Protein AF-A0AA36BSK2-F1 (afdb_monomer_lite)

Foldseek 3Di:
DDDPDDDPPPPPVCPQLVQADPVPRHHDVDPVVSQLVNCVVVVCQVAADPPPRDGHSDPVVSVVVVCVVVVNPPPPDPPDPDDDD

Sequence (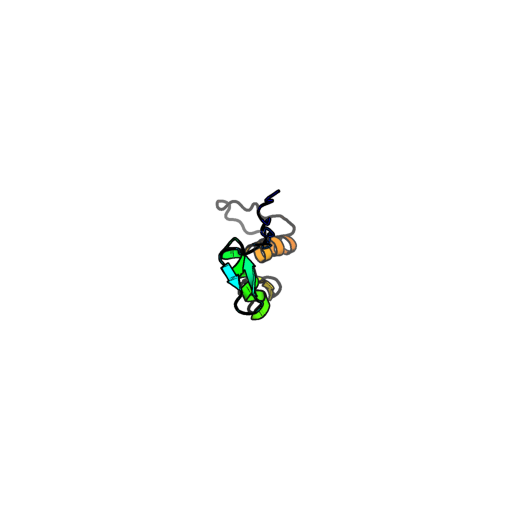85 aa):
MDFPEELPKEHIHTEEGPYGCDTCGQSFTLKSHLKDHKCTHTDEKPYHCDICGKSFTAKRILTTHRRIHTGGKVHSCVTCSKKLT

pLDDT: mean 70.24, std 15.96, range [37.12, 87.62]

Structure (mmCIF, N/CA/C/O backbone):
data_AF-A0AA36BSK2-F1
#
_entry.id   AF-A0AA36BSK2-F1
#
loop_
_atom_site.group_PDB
_atom_site.id
_atom_site.type_symbol
_atom_site.label_atom_id
_atom_site.label_alt_id
_atom_site.label_comp_id
_atom_site.label_asym_id
_atom_site.label_entity_id
_atom_site.label_seq_id
_atom_site.pdbx_PDB_ins_code
_atom_site.Cartn_x
_atom_site.Cartn_y
_atom_site.Cartn_z
_atom_site.occupancy
_atom_site.B_iso_or_equiv
_atom_site.auth_seq_id
_atom_site.auth_comp_id
_atom_site.auth_asym_id
_atom_site.auth_atom_id
_atom_site.pdbx_PDB_model_num
ATOM 1 N N . MET A 1 1 ? -5.648 19.713 55.825 1.00 43.03 1 MET A N 1
ATOM 2 C CA . MET A 1 1 ? -4.745 18.9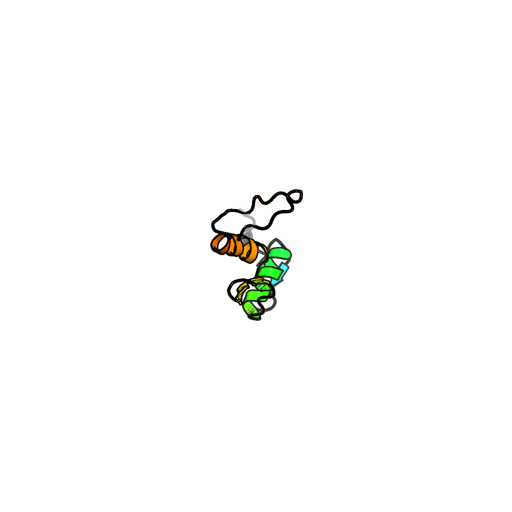14 54.981 1.00 43.03 1 MET A CA 1
ATOM 3 C C . MET A 1 1 ? -5.629 17.931 54.251 1.00 43.03 1 MET A C 1
ATOM 5 O O . MET A 1 1 ? -5.927 16.893 54.814 1.00 43.03 1 MET A O 1
ATOM 9 N N . ASP A 1 2 ? -6.145 18.317 53.090 1.00 45.91 2 ASP A N 1
ATOM 10 C CA . ASP A 1 2 ? -6.972 17.438 52.263 1.00 45.91 2 ASP A CA 1
ATOM 11 C C . ASP A 1 2 ? -6.514 17.674 50.821 1.00 45.91 2 ASP A C 1
ATOM 13 O O . ASP A 1 2 ? -6.811 18.706 50.220 1.00 45.91 2 ASP A O 1
ATOM 17 N N . PHE A 1 3 ? -5.599 16.819 50.367 1.00 45.62 3 PHE A N 1
ATOM 18 C CA . PHE A 1 3 ? -5.078 16.819 49.004 1.00 45.62 3 PHE A CA 1
ATOM 19 C C . PHE A 1 3 ? -5.980 15.882 48.198 1.00 45.62 3 PHE A C 1
ATOM 21 O O . PHE A 1 3 ? -5.994 14.691 48.513 1.00 45.62 3 PHE A O 1
ATOM 28 N N . PRO A 1 4 ? -6.737 16.365 47.199 1.00 61.50 4 PRO A N 1
ATOM 29 C CA . PRO A 1 4 ? -7.512 15.474 46.357 1.00 61.50 4 PRO A CA 1
ATOM 30 C C . PRO A 1 4 ? -6.559 14.605 45.531 1.00 61.50 4 PRO A C 1
ATOM 32 O O . PRO A 1 4 ? -5.621 15.095 44.903 1.00 61.50 4 PRO A O 1
ATOM 35 N N . GLU A 1 5 ? -6.808 13.303 45.606 1.00 61.53 5 GLU A N 1
ATOM 36 C CA . GLU A 1 5 ? -6.110 12.219 44.929 1.00 61.53 5 GLU A CA 1
ATOM 37 C C . GLU A 1 5 ? -6.076 12.486 43.413 1.00 61.53 5 GLU A C 1
ATOM 39 O O . GLU A 1 5 ? -7.095 12.436 42.722 1.00 61.53 5 GLU A O 1
ATOM 44 N N . GLU A 1 6 ? -4.899 12.851 42.901 1.00 57.50 6 GLU A N 1
ATOM 45 C CA . GLU A 1 6 ? -4.655 13.055 41.475 1.00 57.50 6 GLU A CA 1
ATOM 46 C C . GLU A 1 6 ? -4.767 11.692 40.777 1.00 57.50 6 GLU A C 1
ATOM 48 O O . GLU A 1 6 ? -3.815 10.910 40.752 1.00 57.50 6 GLU A O 1
ATOM 53 N N . LEU A 1 7 ? -5.953 11.398 40.233 1.00 62.62 7 LEU A N 1
ATOM 54 C CA . LEU A 1 7 ? -6.181 10.266 39.336 1.00 62.62 7 LEU A CA 1
ATOM 55 C C . LEU A 1 7 ? -5.071 10.248 38.273 1.00 62.62 7 LEU A C 1
ATOM 57 O O . LEU A 1 7 ? -4.871 11.269 37.599 1.00 62.62 7 LEU A O 1
ATOM 61 N N . PRO A 1 8 ? -4.346 9.128 38.091 1.00 57.97 8 PRO A N 1
ATOM 62 C CA . PRO A 1 8 ? -3.382 9.029 37.016 1.00 57.97 8 PRO A CA 1
ATOM 63 C C . PRO A 1 8 ? -4.144 9.252 35.716 1.00 57.97 8 PRO A C 1
ATOM 65 O O . PRO A 1 8 ? -5.034 8.489 35.351 1.00 57.97 8 PRO A O 1
ATOM 68 N N . LYS A 1 9 ? -3.807 10.338 35.019 1.00 58.06 9 LYS A N 1
ATOM 69 C CA . LYS A 1 9 ? -4.149 10.501 33.612 1.00 58.06 9 LYS A CA 1
ATOM 70 C C . LYS A 1 9 ? -3.375 9.408 32.906 1.00 58.06 9 LYS A C 1
ATOM 72 O O . LYS A 1 9 ? -2.227 9.601 32.511 1.00 58.06 9 LYS A O 1
ATOM 77 N N . GLU A 1 10 ? -3.984 8.237 32.823 1.00 47.81 10 GLU A N 1
ATOM 78 C CA . GLU A 1 10 ? -3.671 7.253 31.818 1.00 47.81 10 GLU A CA 1
ATOM 79 C C . GLU A 1 10 ? -3.769 7.985 30.483 1.00 47.81 10 GLU A C 1
ATOM 81 O O . GLU A 1 10 ? -4.828 8.179 29.893 1.00 47.81 10 GLU A O 1
ATOM 86 N N . HIS A 1 11 ? -2.618 8.503 30.053 1.00 50.50 11 HIS A N 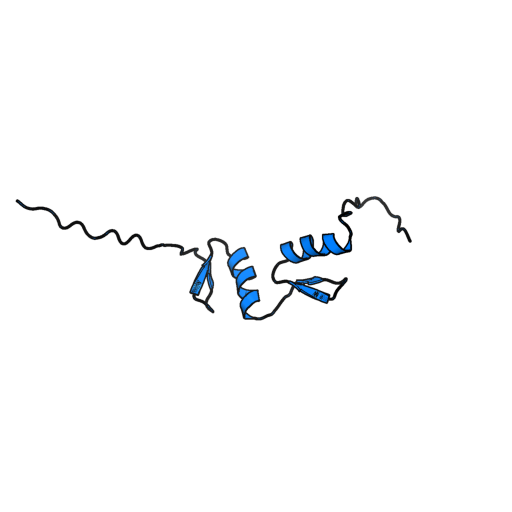1
ATOM 87 C CA . HIS A 1 11 ? -2.350 8.819 28.673 1.00 50.50 11 HIS A CA 1
ATOM 88 C C . HIS A 1 11 ? -2.394 7.474 27.969 1.00 50.50 11 HIS A C 1
ATOM 90 O O . HIS A 1 11 ? -1.370 6.829 27.742 1.00 50.50 11 HIS A O 1
ATOM 96 N N . ILE A 1 12 ? -3.619 7.028 27.691 1.00 49.00 12 ILE A N 1
ATOM 97 C CA . ILE A 1 12 ? -3.890 6.026 26.686 1.00 49.00 12 ILE A CA 1
ATOM 98 C C . ILE A 1 12 ? -3.084 6.517 25.493 1.00 49.00 12 ILE A C 1
ATOM 100 O O . ILE A 1 12 ? -3.251 7.650 25.030 1.00 49.00 12 ILE A O 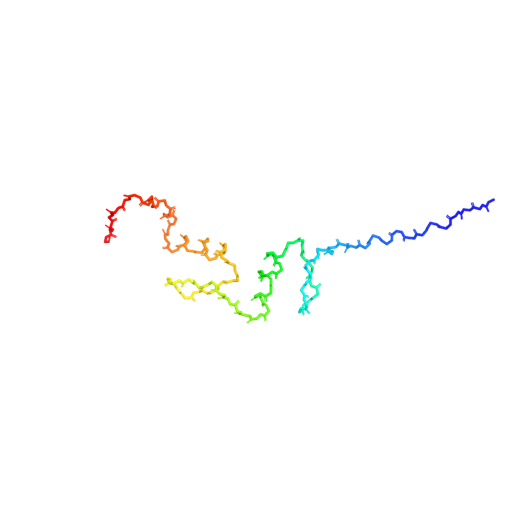1
ATOM 104 N N . HIS A 1 13 ? -2.123 5.708 25.063 1.00 44.38 13 HIS A N 1
ATOM 105 C CA . HIS A 1 13 ? -1.480 5.908 23.782 1.00 44.38 13 HIS A CA 1
ATOM 106 C C . HIS A 1 13 ? -2.581 5.611 22.759 1.00 44.38 13 HIS A C 1
ATOM 108 O O . HIS A 1 13 ? -2.700 4.501 22.252 1.00 44.38 13 HIS A O 1
ATOM 114 N N . THR A 1 14 ? -3.490 6.569 22.568 1.00 50.28 14 THR A N 1
ATOM 115 C CA . THR A 1 14 ? -4.622 6.487 21.657 1.00 50.28 14 THR A CA 1
ATOM 116 C C . THR A 1 14 ? -4.051 6.664 20.260 1.00 50.28 14 THR A C 1
ATOM 118 O O . THR A 1 14 ? -4.302 7.641 19.566 1.00 50.28 14 THR A O 1
ATOM 121 N N . GLU A 1 15 ? -3.284 5.675 19.814 1.00 56.88 15 GLU A N 1
ATOM 122 C CA . GLU A 1 15 ? -3.167 5.385 18.396 1.00 56.88 15 GLU A CA 1
ATOM 123 C C . GLU A 1 15 ? -4.476 4.747 17.896 1.00 56.88 15 GLU A C 1
ATOM 125 O O . GLU A 1 15 ? -4.454 4.034 16.903 1.00 56.88 15 GLU A O 1
ATOM 130 N N . GLU A 1 16 ? -5.637 4.978 18.533 1.00 61.06 16 GLU A N 1
ATOM 131 C CA . GLU A 1 16 ? -6.958 4.602 18.018 1.00 61.06 16 GLU A CA 1
ATOM 132 C C . GLU A 1 16 ? -7.309 5.496 16.831 1.00 61.06 16 GLU A C 1
ATOM 134 O O . GLU A 1 16 ? -8.176 6.368 16.858 1.00 61.06 16 GLU A O 1
ATOM 139 N N . GLY A 1 17 ? -6.618 5.279 15.723 1.00 65.75 17 GLY A N 1
ATOM 140 C CA . GLY A 1 17 ? -7.222 5.595 14.454 1.00 65.75 17 GLY A CA 1
ATOM 141 C C . GLY A 1 17 ? -8.555 4.834 14.346 1.00 65.75 17 GLY A C 1
ATOM 142 O O . GLY A 1 17 ? -8.578 3.641 14.655 1.00 65.75 17 GLY A O 1
ATOM 143 N N . PRO A 1 18 ? -9.653 5.469 13.887 1.00 78.69 18 PRO A N 1
ATOM 144 C CA . PRO A 1 18 ? -10.999 4.873 13.868 1.00 78.69 18 PRO A CA 1
ATOM 145 C C . PRO A 1 18 ? -11.122 3.624 12.978 1.00 78.69 18 PRO A C 1
ATOM 147 O O . PRO A 1 18 ? -12.192 3.031 12.860 1.00 78.69 18 PRO A O 1
ATOM 150 N N . TYR A 1 19 ? -10.036 3.233 12.313 1.00 84.38 19 TYR A N 1
ATOM 151 C CA . TYR A 1 19 ? -9.954 2.099 11.416 1.00 84.38 19 TYR A CA 1
ATOM 152 C C . TYR A 1 19 ? -8.943 1.084 11.965 1.00 84.38 19 TYR A C 1
ATOM 154 O O . TYR A 1 19 ? -7.754 1.144 11.649 1.00 84.38 19 TYR A O 1
ATOM 162 N N . GLY A 1 20 ? -9.433 0.144 12.772 1.00 85.62 20 GLY A N 1
ATOM 163 C CA . GLY A 1 20 ? -8.669 -0.991 13.296 1.00 85.62 20 GLY A CA 1
ATOM 164 C C . GLY A 1 20 ? -8.581 -2.167 12.320 1.00 85.62 20 GLY A C 1
ATOM 165 O O . GLY A 1 20 ? -9.500 -2.427 11.541 1.00 85.62 20 GLY A O 1
ATOM 166 N N . CYS A 1 21 ? -7.461 -2.883 12.348 1.00 85.69 21 CYS A N 1
ATOM 167 C CA . CYS A 1 21 ? -7.279 -4.148 11.653 1.00 85.69 21 CYS A CA 1
ATOM 168 C C . CYS A 1 21 ? -7.705 -5.310 12.545 1.00 85.69 21 CYS A C 1
ATOM 170 O O . CYS A 1 21 ? -7.049 -5.596 13.539 1.00 85.69 21 CYS A O 1
ATOM 172 N N . ASP A 1 22 ? -8.751 -6.030 12.144 1.00 83.00 22 ASP A N 1
ATOM 173 C CA . ASP A 1 22 ? -9.273 -7.186 12.885 1.00 83.00 22 ASP A CA 1
ATOM 174 C C . ASP A 1 22 ? -8.278 -8.360 12.969 1.00 83.00 22 ASP A C 1
ATOM 176 O O . ASP A 1 22 ? -8.397 -9.210 13.844 1.00 83.00 22 ASP A O 1
ATOM 180 N N . THR A 1 23 ? -7.289 -8.417 12.069 1.00 81.31 23 THR A N 1
ATOM 181 C CA . THR A 1 23 ? -6.324 -9.527 11.999 1.00 81.31 23 THR A CA 1
ATOM 182 C C . THR A 1 23 ? -5.163 -9.374 12.983 1.00 81.31 23 THR A C 1
ATOM 184 O O . THR A 1 23 ? -4.685 -10.367 13.521 1.00 81.31 23 THR A O 1
ATOM 187 N N . CYS A 1 24 ? -4.680 -8.151 13.220 1.00 84.31 24 CYS A N 1
ATOM 188 C CA . CYS A 1 24 ? -3.515 -7.901 14.083 1.00 84.31 24 CYS A CA 1
ATOM 189 C C . CYS A 1 24 ? -3.744 -6.837 15.164 1.00 84.31 24 CYS A C 1
ATOM 191 O O . CYS A 1 24 ? -2.814 -6.506 15.892 1.00 84.31 24 CYS A O 1
ATOM 193 N N . GLY A 1 25 ? -4.945 -6.263 15.251 1.00 80.31 25 GLY A N 1
ATOM 194 C CA . GLY A 1 25 ? -5.283 -5.209 16.209 1.00 80.31 25 GLY A CA 1
ATOM 195 C C . GLY A 1 25 ? -4.678 -3.839 15.893 1.00 80.31 25 GLY A C 1
ATOM 196 O O . GLY A 1 25 ? -4.904 -2.896 16.642 1.00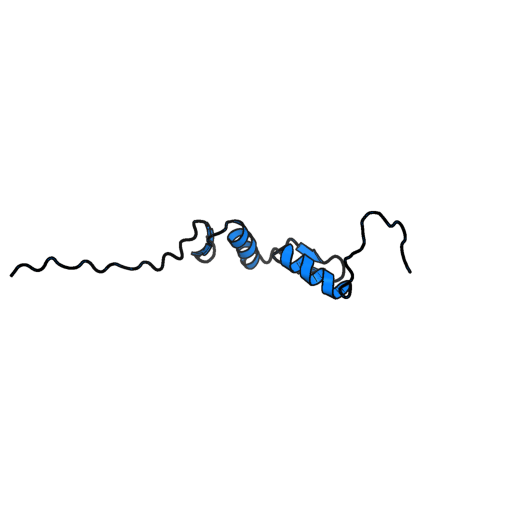 80.31 25 GLY A O 1
ATOM 197 N N . GLN A 1 26 ? -3.928 -3.695 14.795 1.00 83.88 26 GLN A N 1
ATOM 198 C CA . GLN A 1 26 ? -3.273 -2.434 14.453 1.00 83.88 26 GLN A CA 1
ATOM 199 C C . GLN A 1 26 ? -4.287 -1.393 13.967 1.00 83.88 26 GLN A C 1
ATOM 201 O O . GLN A 1 26 ? -5.103 -1.666 13.085 1.00 83.88 26 GLN A O 1
ATOM 206 N N . SER A 1 27 ? -4.213 -0.186 14.510 1.00 84.31 27 SER A N 1
ATOM 207 C CA . SER A 1 27 ? -5.136 0.915 14.246 1.00 84.31 27 SER A CA 1
ATOM 208 C C . SER A 1 27 ? -4.530 1.972 13.319 1.00 84.31 27 SER A C 1
ATOM 210 O O . SER A 1 27 ? -3.343 2.286 13.363 1.00 84.31 27 SER A O 1
ATOM 212 N N . PHE A 1 28 ? -5.362 2.511 12.426 1.00 84.31 28 PHE A N 1
ATOM 213 C CA . PHE A 1 28 ? -4.961 3.474 11.402 1.00 84.31 28 PHE A CA 1
ATOM 214 C C . PHE A 1 28 ? -5.897 4.675 11.393 1.00 84.31 28 PHE A C 1
ATOM 216 O O . PHE A 1 28 ? -7.120 4.547 11.457 1.00 84.31 28 PHE A O 1
ATOM 223 N N . THR A 1 29 ? -5.334 5.870 11.237 1.00 86.31 29 THR A N 1
ATOM 224 C CA . THR A 1 29 ? -6.106 7.122 11.156 1.00 86.31 29 THR A CA 1
ATOM 225 C C . THR A 1 29 ? -6.915 7.241 9.862 1.00 86.31 29 THR A C 1
ATOM 227 O O . THR A 1 29 ? -7.915 7.953 9.813 1.00 86.31 29 THR A O 1
ATOM 230 N N . LEU A 1 30 ? -6.520 6.513 8.811 1.00 85.38 30 LEU A N 1
ATOM 231 C CA . LEU A 1 30 ? -7.153 6.545 7.494 1.00 85.38 30 LEU A CA 1
ATOM 232 C C . LEU A 1 30 ? -7.606 5.153 7.045 1.00 85.38 30 LEU A C 1
ATOM 234 O O . LEU A 1 30 ? -6.823 4.203 7.015 1.00 85.38 30 LEU A O 1
ATOM 238 N N . LYS A 1 31 ? -8.848 5.064 6.554 1.00 84.88 31 LYS A N 1
ATOM 239 C CA . LYS A 1 31 ? -9.420 3.833 5.979 1.00 84.88 31 LYS A CA 1
ATOM 240 C C . LYS A 1 31 ? -8.603 3.290 4.803 1.00 84.88 31 LYS A C 1
ATOM 242 O O . LYS A 1 31 ? -8.522 2.081 4.606 1.00 84.88 31 LYS A O 1
ATOM 247 N N . SER A 1 32 ? -7.999 4.175 4.007 1.00 83.56 32 SER A N 1
ATOM 248 C CA .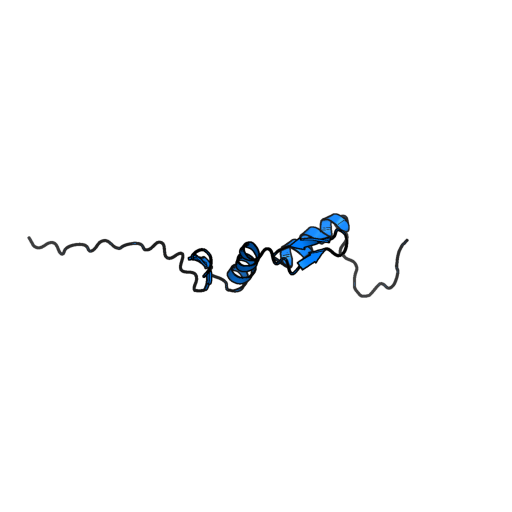 SER A 1 32 ? -7.125 3.798 2.890 1.00 83.56 32 SER A CA 1
ATOM 249 C C . SER A 1 32 ? -5.860 3.078 3.362 1.00 83.56 32 SER A C 1
ATOM 251 O O . SER A 1 32 ? -5.434 2.135 2.702 1.00 83.56 32 SER A O 1
ATOM 253 N N . HIS A 1 33 ? -5.298 3.482 4.505 1.00 84.56 33 HIS A N 1
ATOM 254 C CA . HIS A 1 33 ? -4.141 2.826 5.112 1.00 84.56 33 HIS A CA 1
ATOM 255 C C . HIS A 1 33 ? -4.524 1.473 5.702 1.00 84.56 33 HIS A C 1
ATOM 257 O O . HIS A 1 33 ? -3.836 0.498 5.428 1.00 84.56 33 HIS A O 1
ATOM 263 N N . LEU A 1 34 ? -5.664 1.379 6.397 1.00 86.44 34 LEU A N 1
ATOM 264 C CA . LEU A 1 34 ? -6.180 0.088 6.860 1.00 86.44 34 LEU A CA 1
ATOM 265 C C . LEU A 1 34 ? -6.397 -0.884 5.688 1.00 86.44 34 LEU A C 1
ATOM 267 O O . LEU A 1 34 ? -6.043 -2.054 5.779 1.00 86.44 34 LEU A O 1
ATOM 271 N N . LYS A 1 35 ? -6.962 -0.416 4.569 1.00 82.88 35 LYS A N 1
ATOM 272 C CA . LYS A 1 35 ? -7.177 -1.247 3.375 1.00 82.88 35 LYS A CA 1
ATOM 273 C C . LYS A 1 35 ? -5.859 -1.737 2.757 1.00 82.88 35 LYS A C 1
ATOM 275 O O . LYS A 1 35 ? -5.778 -2.905 2.400 1.00 82.88 35 LYS A O 1
ATOM 280 N N . ASP A 1 36 ? -4.854 -0.865 2.642 1.00 81.81 36 ASP A N 1
ATOM 281 C CA . ASP A 1 36 ? -3.500 -1.216 2.166 1.00 81.81 36 ASP A CA 1
ATOM 282 C C . ASP A 1 36 ? -2.764 -2.155 3.137 1.00 81.81 36 ASP A C 1
ATOM 284 O O . ASP A 1 36 ? -1.968 -3.001 2.741 1.00 81.81 36 ASP A O 1
ATOM 288 N N . HIS A 1 37 ? -3.056 -2.037 4.427 1.00 84.31 37 HIS A N 1
ATOM 289 C CA . HIS A 1 37 ? -2.544 -2.946 5.437 1.00 84.31 37 HIS A CA 1
ATOM 290 C C . HIS A 1 37 ? -3.244 -4.311 5.381 1.00 84.31 37 HIS A C 1
ATOM 292 O O . HIS A 1 37 ? -2.583 -5.336 5.456 1.00 84.31 37 HIS A O 1
ATOM 298 N N . LYS A 1 38 ? -4.566 -4.377 5.174 1.00 81.94 38 LYS A N 1
ATOM 299 C CA . LYS A 1 38 ? -5.288 -5.661 5.108 1.00 81.94 38 LYS A CA 1
ATOM 300 C C . LYS A 1 38 ? -4.749 -6.597 4.015 1.00 81.94 38 LYS A C 1
ATOM 302 O O . LYS A 1 38 ? -4.706 -7.801 4.242 1.00 81.94 38 LYS A O 1
ATOM 307 N N . CYS A 1 39 ? -4.253 -6.072 2.891 1.00 76.75 39 CYS A N 1
ATOM 308 C CA . CYS A 1 39 ? -3.607 -6.905 1.868 1.00 76.75 39 CYS A CA 1
ATOM 309 C C . CYS A 1 39 ? -2.221 -7.457 2.245 1.00 76.75 39 CYS A C 1
ATOM 311 O O . CYS A 1 39 ? -1.708 -8.306 1.522 1.00 76.75 39 CYS A O 1
ATOM 313 N N . THR A 1 40 ? -1.601 -7.038 3.356 1.00 76.69 40 THR A N 1
ATOM 314 C CA . THR A 1 40 ? -0.392 -7.717 3.860 1.00 76.69 40 THR A CA 1
ATOM 315 C C . THR A 1 40 ? -0.716 -9.035 4.554 1.00 76.69 40 THR A C 1
ATOM 317 O O . THR A 1 40 ? 0.163 -9.877 4.663 1.00 76.69 40 THR A O 1
ATOM 320 N N . HIS A 1 41 ? -1.952 -9.216 5.031 1.00 78.88 41 HIS A N 1
ATOM 321 C CA . HIS A 1 41 ? -2.380 -10.439 5.723 1.00 78.88 41 HIS A CA 1
ATOM 322 C C . HIS A 1 41 ? -2.878 -11.519 4.772 1.00 78.88 41 HIS A C 1
ATOM 324 O O . HIS A 1 41 ? -2.765 -12.701 5.069 1.00 78.88 41 HIS A O 1
ATOM 330 N N . THR A 1 42 ? -3.463 -11.122 3.644 1.00 71.19 42 THR A N 1
ATOM 331 C CA . THR A 1 42 ? -4.087 -12.058 2.703 1.00 71.19 42 THR A CA 1
ATOM 332 C C . THR A 1 42 ? -3.147 -12.508 1.585 1.00 71.19 42 THR A C 1
ATOM 334 O O . THR A 1 42 ? -3.583 -13.257 0.717 1.00 71.19 42 THR A O 1
ATOM 337 N N . ASP A 1 43 ? -1.906 -11.995 1.541 1.00 65.94 43 ASP A N 1
ATOM 338 C CA . ASP A 1 43 ? -0.990 -12.056 0.382 1.00 65.94 43 ASP A CA 1
ATOM 339 C C . ASP A 1 43 ? -1.634 -11.617 -0.951 1.00 65.94 43 ASP A C 1
ATOM 341 O O . ASP A 1 43 ? -1.041 -11.701 -2.032 1.00 65.94 43 ASP A O 1
ATOM 345 N N . GLU A 1 44 ? -2.855 -11.086 -0.880 1.00 68.44 44 GLU A N 1
ATOM 346 C CA . GLU A 1 44 ? -3.654 -10.699 -2.014 1.00 68.44 44 GLU A CA 1
ATOM 347 C C . GLU A 1 44 ? -3.119 -9.350 -2.454 1.00 68.44 44 GLU A C 1
ATOM 349 O O . GLU A 1 44 ? -3.348 -8.308 -1.839 1.00 68.44 44 GLU A O 1
ATOM 354 N N . LYS A 1 45 ? -2.308 -9.389 -3.501 1.00 74.50 45 LYS A N 1
ATOM 355 C CA . LYS A 1 45 ? -1.685 -8.218 -4.094 1.00 74.50 45 LYS A CA 1
ATOM 356 C C . LYS A 1 45 ? -2.473 -7.859 -5.351 1.00 74.50 45 LYS A C 1
ATOM 358 O O . LYS A 1 45 ? -2.071 -8.253 -6.447 1.00 74.50 45 LYS A O 1
ATOM 363 N N . PRO A 1 46 ? -3.593 -7.118 -5.225 1.00 76.94 46 PRO A N 1
ATOM 364 C CA . PRO A 1 46 ? -4.488 -6.852 -6.350 1.00 76.94 46 PRO A CA 1
ATOM 365 C C . PRO A 1 46 ? -3.813 -6.035 -7.456 1.00 76.94 46 PRO A C 1
ATOM 367 O O . PRO A 1 46 ? -4.282 -6.010 -8.592 1.00 76.94 46 PRO A O 1
ATOM 370 N N . TYR A 1 47 ? -2.705 -5.358 -7.146 1.00 83.19 47 TYR A N 1
ATOM 371 C CA . TYR A 1 47 ? -1.976 -4.530 -8.094 1.00 83.19 47 TYR A CA 1
ATOM 372 C C . TYR A 1 47 ? -0.760 -5.281 -8.635 1.00 83.19 47 TYR A C 1
ATOM 374 O O . TYR A 1 47 ? 0.314 -5.241 -8.037 1.00 83.19 47 TYR A O 1
ATOM 382 N N . HIS A 1 48 ? -0.908 -5.929 -9.786 1.00 82.25 48 HIS A N 1
ATOM 383 C CA . HIS A 1 48 ? 0.195 -6.580 -10.489 1.00 82.25 48 HIS A CA 1
ATOM 384 C C . HIS A 1 48 ? 0.850 -5.643 -11.506 1.00 82.25 48 HIS A C 1
ATOM 386 O O . HIS A 1 48 ? 0.229 -4.736 -12.059 1.00 82.25 48 HIS A O 1
ATOM 392 N N . CYS A 1 49 ? 2.145 -5.841 -11.724 1.00 84.06 49 CYS A N 1
ATOM 393 C CA . CYS A 1 49 ? 2.889 -5.185 -12.780 1.00 84.06 49 CYS A CA 1
ATOM 394 C C . CYS A 1 49 ? 2.829 -6.028 -14.047 1.00 84.06 49 CYS A C 1
ATOM 396 O O . CYS A 1 49 ? 3.390 -7.117 -14.083 1.00 84.06 49 CYS A O 1
ATOM 398 N N . ASP A 1 50 ? 2.241 -5.480 -15.106 1.00 83.31 50 ASP A N 1
ATOM 399 C CA . ASP A 1 50 ? 2.109 -6.151 -16.407 1.00 83.31 50 ASP A CA 1
ATOM 400 C C . ASP A 1 50 ? 3.458 -6.419 -17.100 1.00 83.31 50 ASP A C 1
ATOM 402 O O . ASP A 1 50 ? 3.534 -7.202 -18.039 1.00 83.31 50 ASP A O 1
ATOM 406 N N . ILE A 1 51 ? 4.534 -5.763 -16.648 1.00 81.31 51 ILE A N 1
ATOM 407 C CA . ILE A 1 51 ? 5.867 -5.846 -17.264 1.00 81.31 51 ILE A CA 1
ATOM 408 C C . ILE A 1 51 ? 6.679 -7.012 -16.689 1.00 81.31 51 ILE A C 1
ATOM 410 O O . ILE A 1 51 ? 7.389 -7.692 -17.421 1.00 81.31 51 ILE A O 1
ATOM 414 N N . CYS A 1 52 ? 6.608 -7.241 -15.376 1.00 84.62 52 CYS A N 1
ATOM 415 C CA . CYS A 1 52 ? 7.441 -8.239 -14.693 1.00 84.62 52 CYS A CA 1
ATOM 416 C C . CYS A 1 52 ? 6.660 -9.210 -13.800 1.00 84.62 52 CYS A C 1
ATOM 418 O O . CYS A 1 52 ? 7.271 -10.002 -13.087 1.00 84.62 52 CYS A O 1
ATOM 420 N N . GLY A 1 53 ? 5.329 -9.113 -13.763 1.00 77.75 53 GLY A N 1
ATOM 421 C CA . GLY A 1 53 ? 4.461 -9.966 -12.947 1.00 77.75 53 GLY A CA 1
ATOM 422 C C . GLY A 1 53 ? 4.543 -9.717 -11.437 1.00 77.75 53 GLY A C 1
ATOM 423 O O . GLY A 1 53 ? 3.878 -10.404 -10.664 1.00 77.75 53 GLY A O 1
ATOM 424 N N . LYS A 1 54 ? 5.340 -8.741 -10.973 1.00 81.94 54 LYS A N 1
ATOM 425 C CA . LYS A 1 54 ? 5.440 -8.422 -9.540 1.00 81.94 54 LYS A CA 1
ATOM 426 C C . LYS A 1 54 ? 4.135 -7.829 -9.035 1.00 81.94 54 LYS A C 1
ATOM 428 O O . LYS A 1 54 ? 3.617 -6.884 -9.624 1.00 81.94 54 LYS A O 1
ATOM 433 N N . SER A 1 55 ? 3.658 -8.345 -7.910 1.00 83.00 55 SER A N 1
ATOM 434 C CA . SER A 1 55 ? 2.406 -7.904 -7.303 1.00 83.00 55 SER A CA 1
ATOM 435 C C . SER A 1 55 ? 2.662 -7.037 -6.063 1.00 83.00 55 SER A C 1
ATOM 437 O O . SER A 1 55 ? 3.618 -7.261 -5.313 1.00 83.00 55 SER A O 1
ATOM 439 N N . PHE A 1 56 ? 1.813 -6.031 -5.861 1.00 83.50 56 PHE A N 1
ATOM 440 C CA . PHE A 1 56 ? 1.902 -5.018 -4.813 1.00 83.50 56 PHE A CA 1
ATOM 441 C C . PHE A 1 56 ? 0.569 -4.857 -4.073 1.00 83.50 56 PHE A C 1
ATOM 443 O O . PHE A 1 56 ? -0.509 -5.061 -4.632 1.00 83.50 56 PHE A O 1
ATOM 450 N N . THR A 1 57 ? 0.661 -4.427 -2.817 1.00 81.19 57 THR A N 1
ATOM 451 C CA . THR A 1 57 ? -0.476 -4.132 -1.931 1.00 81.19 57 THR A CA 1
ATOM 452 C C . THR A 1 57 ? -1.174 -2.820 -2.295 1.00 81.19 57 THR A C 1
ATOM 454 O O . THR A 1 57 ? -2.399 -2.729 -2.269 1.00 81.19 57 THR A O 1
ATOM 457 N N . ALA A 1 58 ? -0.405 -1.834 -2.772 1.00 81.69 58 ALA A N 1
ATOM 458 C CA . ALA A 1 58 ? -0.908 -0.501 -3.088 1.00 81.69 58 ALA A CA 1
ATOM 459 C C . ALA A 1 58 ? -0.689 -0.088 -4.547 1.00 81.69 58 ALA A C 1
ATOM 461 O O . ALA A 1 58 ? 0.415 -0.190 -5.095 1.00 81.69 58 ALA A O 1
ATOM 462 N N . LYS A 1 59 ? -1.691 0.593 -5.119 1.00 81.75 59 LYS A N 1
ATOM 463 C CA . LYS A 1 59 ? -1.593 1.248 -6.436 1.00 81.75 59 LYS A CA 1
ATOM 464 C C . LYS A 1 59 ? -0.444 2.259 -6.515 1.00 81.75 59 LYS A C 1
ATOM 466 O O . LYS A 1 59 ? 0.221 2.347 -7.548 1.00 81.75 59 LYS A O 1
ATOM 471 N N . ARG A 1 60 ? -0.194 3.026 -5.442 1.00 83.69 60 ARG A N 1
ATOM 472 C CA . ARG A 1 60 ? 0.914 4.004 -5.384 1.00 83.69 60 ARG A CA 1
ATOM 473 C C . ARG A 1 60 ? 2.275 3.324 -5.545 1.00 83.69 60 ARG A C 1
ATOM 475 O O . ARG A 1 60 ? 3.117 3.827 -6.281 1.00 83.69 60 ARG A O 1
ATOM 482 N N . ILE A 1 61 ? 2.448 2.149 -4.935 1.00 85.31 61 ILE A N 1
ATOM 483 C CA . ILE A 1 61 ? 3.690 1.377 -4.997 1.00 85.31 61 ILE A CA 1
ATOM 484 C C . ILE A 1 61 ? 3.869 0.791 -6.397 1.00 85.31 61 ILE A C 1
ATOM 486 O O . ILE A 1 61 ? 4.927 0.984 -6.985 1.00 85.31 61 ILE A O 1
ATOM 490 N N . LEU A 1 62 ? 2.821 0.195 -6.985 1.00 87.62 62 LEU A N 1
ATOM 491 C CA . LEU A 1 62 ? 2.849 -0.262 -8.381 1.00 87.62 62 LEU A CA 1
ATOM 492 C C . LEU A 1 62 ? 3.179 0.884 -9.352 1.00 87.62 62 LEU A C 1
ATOM 494 O O . LEU A 1 62 ? 3.961 0.710 -10.283 1.00 87.62 62 LEU A O 1
ATOM 498 N N . THR A 1 63 ? 2.598 2.067 -9.146 1.00 86.31 63 THR A N 1
ATOM 499 C CA . THR A 1 63 ? 2.823 3.227 -10.023 1.00 86.31 63 THR A CA 1
ATOM 500 C C . THR A 1 63 ? 4.277 3.685 -9.975 1.00 86.31 63 THR A C 1
ATOM 502 O O . THR A 1 63 ? 4.873 3.910 -11.026 1.00 86.31 63 THR A O 1
ATOM 505 N N . THR A 1 64 ? 4.866 3.782 -8.780 1.00 86.62 64 THR A N 1
ATOM 506 C CA . THR A 1 64 ? 6.292 4.098 -8.620 1.00 86.62 64 THR A CA 1
ATOM 507 C C . THR A 1 64 ? 7.170 2.980 -9.173 1.00 86.62 64 THR A C 1
ATOM 509 O O . THR A 1 64 ? 8.123 3.257 -9.894 1.00 86.62 64 THR A O 1
ATOM 512 N N . HIS A 1 65 ? 6.813 1.719 -8.931 1.00 87.31 65 HIS A N 1
ATOM 513 C CA . HIS A 1 65 ? 7.510 0.566 -9.491 1.00 87.31 65 HIS A CA 1
ATOM 514 C C . HIS A 1 65 ? 7.502 0.585 -11.024 1.00 87.31 65 HIS A C 1
ATOM 516 O O . HIS A 1 65 ? 8.528 0.388 -11.654 1.00 87.31 65 HIS A O 1
ATOM 522 N N . ARG A 1 66 ? 6.390 0.916 -11.678 1.00 83.50 66 ARG A N 1
ATOM 523 C CA . ARG A 1 66 ? 6.347 0.975 -13.147 1.00 83.50 66 ARG A CA 1
ATOM 524 C C . ARG A 1 66 ? 7.332 1.994 -13.739 1.00 83.50 66 ARG A C 1
ATOM 526 O O . ARG A 1 66 ? 7.790 1.820 -14.869 1.00 83.50 66 ARG A O 1
ATOM 533 N N . ARG A 1 67 ? 7.725 3.019 -12.972 1.00 83.06 67 ARG A N 1
ATOM 534 C CA . ARG A 1 67 ? 8.744 3.994 -13.395 1.00 83.06 67 ARG A CA 1
ATOM 535 C C . ARG A 1 67 ? 10.132 3.375 -13.537 1.00 83.06 67 ARG A C 1
ATOM 537 O O . ARG A 1 67 ? 10.885 3.865 -14.374 1.00 83.06 67 ARG A O 1
ATOM 544 N N . ILE A 1 68 ? 10.447 2.311 -12.788 1.00 82.44 68 ILE A N 1
ATOM 545 C CA . ILE A 1 68 ? 11.744 1.627 -12.905 1.00 82.44 68 ILE A CA 1
ATOM 546 C C . ILE A 1 68 ? 11.871 0.881 -14.235 1.00 82.44 68 ILE A C 1
ATOM 548 O O . ILE A 1 68 ? 12.938 0.890 -14.833 1.00 82.44 68 ILE A O 1
ATOM 552 N N . HIS A 1 69 ? 10.772 0.321 -14.748 1.00 80.25 69 HIS A N 1
ATOM 553 C CA . HIS A 1 69 ? 10.754 -0.342 -16.058 1.00 80.25 69 HIS A CA 1
ATOM 554 C C . HIS A 1 69 ? 10.774 0.651 -17.213 1.00 80.25 69 HIS A C 1
ATOM 556 O O . HIS A 1 69 ? 11.373 0.399 -18.249 1.00 80.25 69 HIS A O 1
ATOM 562 N N . THR A 1 70 ? 10.129 1.803 -17.025 1.00 71.56 70 THR A N 1
ATOM 563 C CA . THR A 1 70 ? 10.037 2.850 -18.055 1.00 71.56 70 THR A CA 1
ATOM 564 C C . THR A 1 70 ? 11.238 3.814 -18.011 1.00 71.56 70 THR A C 1
ATOM 566 O O . THR A 1 70 ? 11.228 4.844 -18.681 1.00 71.56 70 THR A O 1
ATOM 569 N N . GLY A 1 71 ? 12.255 3.540 -17.181 1.00 63.28 71 GLY A N 1
ATOM 570 C CA . GLY A 1 71 ? 13.467 4.362 -17.079 1.00 63.28 71 GLY A CA 1
ATOM 571 C C . GLY A 1 71 ? 13.207 5.841 -16.757 1.00 63.28 71 GLY A C 1
ATOM 572 O O . GLY A 1 71 ? 13.913 6.711 -17.252 1.00 63.28 71 GLY A O 1
ATOM 573 N N . GLY A 1 72 ? 12.159 6.155 -15.984 1.00 54.31 72 GLY A N 1
ATOM 574 C CA . GLY A 1 72 ? 11.834 7.537 -15.602 1.00 54.31 72 GLY A CA 1
ATOM 575 C C . GLY A 1 72 ? 11.161 8.406 -16.676 1.00 54.31 72 GLY A C 1
ATOM 576 O O . GLY A 1 72 ? 10.936 9.587 -16.425 1.00 54.31 72 GLY A O 1
ATOM 577 N N . LYS A 1 73 ? 10.765 7.869 -17.838 1.00 49.50 73 LYS A N 1
ATOM 578 C CA . LYS A 1 73 ? 10.111 8.668 -18.890 1.00 49.50 73 LYS A CA 1
ATOM 579 C C . LYS A 1 73 ? 8.602 8.426 -18.946 1.00 49.50 73 LYS A C 1
ATOM 581 O O . LYS A 1 73 ? 8.097 7.796 -19.865 1.00 49.50 73 LYS A O 1
ATOM 586 N N . VAL A 1 74 ? 7.857 8.959 -17.975 1.00 49.41 74 VAL A N 1
ATOM 587 C CA . VAL A 1 74 ? 6.388 9.087 -18.093 1.00 49.41 74 VAL A CA 1
ATOM 588 C C . VAL A 1 74 ? 5.995 10.560 -18.066 1.00 49.41 74 VAL A C 1
ATOM 590 O O . VAL A 1 74 ? 5.330 11.041 -17.159 1.00 49.41 74 VAL A O 1
ATOM 593 N N . HIS A 1 75 ? 6.441 11.268 -19.099 1.00 47.97 75 HIS A N 1
ATOM 594 C CA . HIS A 1 75 ? 5.784 12.468 -19.610 1.00 47.97 75 HIS A CA 1
ATOM 595 C C . HIS A 1 75 ? 5.399 12.205 -21.075 1.00 47.97 75 HIS A C 1
ATOM 597 O O . HIS A 1 75 ? 5.845 12.906 -21.977 1.00 47.97 75 HIS A O 1
ATOM 603 N N . SER A 1 76 ? 4.627 11.152 -21.359 1.00 40.22 76 SER A N 1
ATOM 604 C CA . SER A 1 76 ? 3.976 11.028 -22.667 1.00 40.22 76 SER A CA 1
ATOM 605 C C . SER A 1 76 ? 2.593 11.666 -22.586 1.00 40.22 76 SER A C 1
ATOM 607 O O . SER A 1 76 ? 1.627 11.106 -22.075 1.00 40.22 76 SER A O 1
ATOM 609 N N . CYS A 1 77 ? 2.561 12.913 -23.048 1.00 44.22 77 CYS A N 1
ATOM 610 C CA . CYS A 1 77 ? 1.375 13.714 -23.298 1.00 44.22 77 CYS A CA 1
ATOM 611 C C . CYS A 1 77 ? 0.352 12.942 -24.154 1.00 44.22 77 CYS A C 1
ATOM 613 O O . CYS A 1 77 ? 0.711 12.345 -25.170 1.00 44.22 77 CYS A O 1
ATOM 615 N N . VAL A 1 78 ? -0.924 12.999 -23.760 1.00 52.97 78 VAL A N 1
ATOM 616 C CA . VAL A 1 78 ? -2.061 12.259 -24.350 1.00 52.97 78 VAL A CA 1
ATOM 617 C C . VAL A 1 78 ? -2.398 12.715 -25.785 1.00 52.97 78 VAL A C 1
ATOM 619 O O . VAL A 1 78 ? -3.264 12.139 -26.431 1.00 52.97 78 VAL A O 1
ATOM 622 N N . THR A 1 79 ? -1.701 13.712 -26.338 1.00 43.50 79 THR A N 1
ATOM 623 C CA . THR A 1 79 ? -1.939 14.203 -27.707 1.00 43.50 79 THR A CA 1
ATOM 624 C C . THR A 1 79 ? -0.973 13.675 -28.765 1.00 43.50 79 THR A C 1
ATOM 626 O O . THR A 1 79 ? -1.225 13.890 -29.949 1.00 43.50 79 THR A O 1
ATOM 629 N N . CYS A 1 80 ? 0.100 12.955 -28.417 1.00 49.09 80 CYS A N 1
ATOM 630 C CA . CYS A 1 80 ? 1.051 12.501 -29.436 1.00 49.09 80 CYS A CA 1
ATOM 631 C C . CYS A 1 80 ? 0.859 11.022 -29.786 1.00 49.09 80 CYS A C 1
ATOM 633 O O . CYS A 1 80 ? 1.455 10.122 -29.195 1.00 49.09 80 CYS A O 1
ATOM 635 N N . SER A 1 81 ? 0.033 10.784 -30.807 1.00 44.19 81 SER A N 1
ATOM 636 C CA . SER A 1 81 ? 0.070 9.548 -31.585 1.00 44.19 81 SER A CA 1
ATOM 637 C C . SER A 1 81 ? 1.427 9.440 -32.271 1.00 44.19 81 SER A C 1
ATOM 639 O O . SER A 1 81 ? 1.611 10.036 -33.328 1.00 44.19 81 SER A O 1
ATOM 641 N N . LYS A 1 82 ? 2.372 8.704 -31.682 1.00 43.84 82 LYS A N 1
ATOM 642 C CA . LYS A 1 82 ? 3.422 7.972 -32.406 1.00 43.84 82 LYS A CA 1
ATOM 643 C C . LYS A 1 82 ? 4.173 7.051 -31.452 1.00 43.84 82 LYS A C 1
ATOM 645 O O . LYS A 1 82 ? 4.815 7.486 -30.501 1.00 43.84 82 LYS A O 1
ATOM 650 N N . LYS A 1 83 ? 4.056 5.758 -31.756 1.00 52.56 83 LYS A N 1
ATOM 651 C CA . LYS A 1 83 ? 4.931 4.690 -31.271 1.00 52.56 83 LYS A CA 1
ATOM 652 C C . LYS A 1 83 ? 6.373 5.039 -31.634 1.00 52.56 83 LYS A C 1
ATOM 654 O O . LYS A 1 83 ? 6.590 5.631 -32.693 1.00 52.56 83 LYS A O 1
ATOM 659 N N . LEU A 1 84 ? 7.338 4.601 -30.836 1.00 44.19 84 LEU A N 1
ATOM 660 C CA . LEU A 1 84 ? 8.677 4.415 -31.370 1.00 44.19 84 LEU A CA 1
ATOM 661 C C . LEU A 1 84 ? 9.225 3.061 -30.936 1.00 44.19 84 LEU A C 1
ATOM 663 O O . LEU A 1 84 ? 9.091 2.671 -29.776 1.00 44.19 84 LEU A O 1
ATOM 667 N N . THR A 1 85 ? 9.708 2.381 -31.967 1.00 37.12 85 THR A N 1
ATOM 668 C CA . THR A 1 85 ? 10.415 1.109 -32.061 1.00 37.12 85 THR A CA 1
ATOM 669 C C . THR A 1 85 ? 11.603 1.012 -31.116 1.00 37.12 85 THR A C 1
ATOM 671 O O . THR A 1 85 ? 12.218 2.069 -30.843 1.00 37.12 85 THR A O 1
#

Radius of gyration: 23.14 Å; chains: 1; bounding box: 24×31×87 Å

Secondary structure (DSSP, 8-state):
-----------------SEE-TTT--EESSHHHHHHHHHHHS----EE-TTT--EES-HHHHHHHHHHHTTT-----TT------

Organism: Octopus vulgaris (NCBI:txid6645)

InterPro domains:
  IPR013087 Zinc finger C2H2-type [PF00096] (21-41)
  IPR013087 Zinc finger C2H2-type [PF00096] (47-69)
  IPR013087 Zinc finger C2H2-type [PS00028] (21-41)
  IPR013087 Zinc finger C2H2-type [PS00028] (49-69)
  IPR013087 Zinc finger C2H2-type [PS50157] (19-46)
  IPR013087 Zinc finger C2H2-type [PS50157] (47-74)
  IPR013087 Zinc finger C2H2-type [SM00355] (19-41)
  IPR013087 Zinc finger C2H2-type [SM00355] (47-69)
  IPR036236 Zinc finger C2H2 superfamily [SSF57667] (27-82)